Protein AF-A0A956E0J8-F1 (afdb_monomer_lite)

Structure (mmCIF, N/CA/C/O backbone):
data_AF-A0A956E0J8-F1
#
_entry.id   AF-A0A956E0J8-F1
#
loop_
_atom_site.group_PDB
_atom_site.id
_atom_site.type_symbol
_atom_site.label_atom_id
_atom_site.label_alt_id
_atom_site.label_comp_id
_atom_site.label_asym_id
_atom_site.label_entity_id
_atom_site.label_seq_id
_atom_site.pdbx_PDB_ins_code
_atom_site.Cartn_x
_atom_site.Cartn_y
_atom_site.Cartn_z
_atom_site.occupancy
_atom_site.B_iso_or_equiv
_atom_site.auth_seq_id
_atom_site.auth_comp_id
_atom_site.auth_asym_id
_atom_site.auth_atom_id
_atom_site.pdbx_PDB_model_num
ATOM 1 N N . MET A 1 1 ? 30.995 -25.160 -6.562 1.00 40.25 1 MET A N 1
ATOM 2 C CA . MET A 1 1 ? 31.158 -23.851 -5.889 1.00 40.25 1 MET A CA 1
ATOM 3 C C . MET A 1 1 ? 30.192 -22.908 -6.594 1.00 40.25 1 MET A C 1
ATOM 5 O O . MET A 1 1 ? 30.357 -22.768 -7.789 1.00 40.25 1 MET A O 1
ATOM 9 N N . GLY A 1 2 ? 29.127 -22.332 -6.053 1.00 44.62 2 GLY A N 1
ATOM 10 C CA . GLY A 1 2 ? 28.500 -22.271 -4.736 1.00 44.62 2 GLY A CA 1
ATOM 11 C C . GLY A 1 2 ? 27.375 -21.222 -4.851 1.00 44.62 2 GLY A C 1
ATOM 12 O O . GLY A 1 2 ? 27.538 -20.273 -5.611 1.00 44.62 2 GLY A O 1
ATOM 13 N N . GLY A 1 3 ? 26.268 -21.397 -4.123 1.00 39.03 3 GLY A N 1
ATOM 14 C CA . GLY A 1 3 ? 25.317 -20.319 -3.813 1.00 39.03 3 GLY A CA 1
ATOM 15 C C . GLY A 1 3 ? 24.047 -20.239 -4.664 1.00 39.03 3 GLY A C 1
ATOM 16 O O . GLY A 1 3 ? 23.977 -19.464 -5.608 1.00 39.03 3 GLY A O 1
ATOM 17 N N . SER A 1 4 ? 23.008 -20.968 -4.254 1.00 57.22 4 SER A N 1
ATOM 18 C CA . SER A 1 4 ? 21.611 -20.555 -4.428 1.00 57.22 4 SER A CA 1
ATOM 19 C C . SER A 1 4 ? 21.409 -19.230 -3.683 1.00 57.22 4 SER A C 1
ATOM 21 O O . SER A 1 4 ? 21.727 -19.171 -2.495 1.00 57.22 4 SER A O 1
AT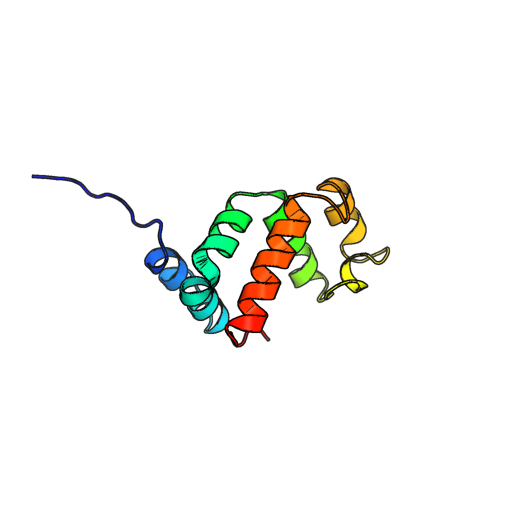OM 23 N N . GLY A 1 5 ? 20.911 -18.170 -4.318 1.00 45.66 5 GLY A N 1
ATOM 24 C CA . GLY A 1 5 ? 20.698 -16.918 -3.589 1.00 45.66 5 GLY A CA 1
ATOM 25 C C . GLY A 1 5 ? 20.015 -15.827 -4.396 1.00 45.66 5 GLY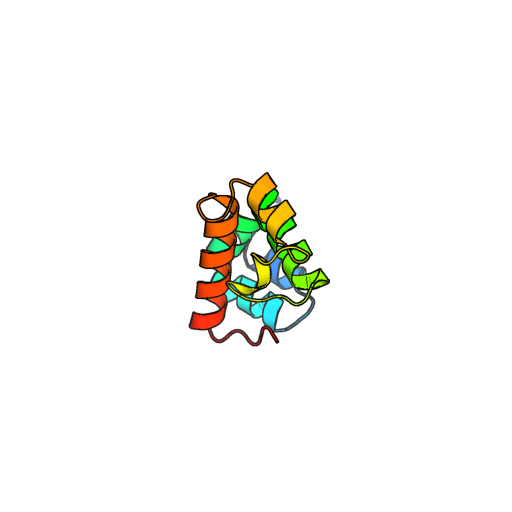 A C 1
ATOM 26 O O . GLY A 1 5 ? 20.659 -15.197 -5.225 1.00 45.66 5 GLY A O 1
ATOM 27 N N . GLY A 1 6 ? 18.738 -15.581 -4.088 1.00 46.72 6 GLY A N 1
ATOM 28 C CA . GLY A 1 6 ? 18.068 -14.319 -4.405 1.00 46.72 6 GLY A CA 1
ATOM 29 C C . GLY A 1 6 ? 16.902 -14.391 -5.387 1.00 46.72 6 GLY A C 1
ATOM 30 O O . GLY A 1 6 ? 16.819 -13.551 -6.268 1.00 46.72 6 GLY A O 1
ATOM 31 N N . SER A 1 7 ? 15.965 -15.328 -5.240 1.00 54.41 7 SER A N 1
ATOM 32 C CA . SER A 1 7 ? 14.663 -15.274 -5.934 1.00 54.41 7 SER A CA 1
ATOM 33 C C . SER A 1 7 ? 13.706 -14.255 -5.286 1.00 54.41 7 SER A C 1
ATOM 35 O O . SER A 1 7 ? 12.542 -14.552 -5.055 1.00 54.41 7 SER A O 1
ATOM 37 N N . GLY A 1 8 ? 14.214 -13.082 -4.908 1.00 60.06 8 GLY A N 1
ATOM 38 C CA . GLY A 1 8 ? 13.460 -11.999 -4.277 1.00 60.06 8 GLY A CA 1
ATOM 39 C C . GLY A 1 8 ? 13.789 -10.714 -5.014 1.00 60.06 8 GLY A C 1
ATOM 40 O O . GLY A 1 8 ? 14.746 -10.027 -4.670 1.00 60.06 8 GLY A O 1
ATOM 41 N N . GLY A 1 9 ? 13.072 -10.475 -6.100 1.00 73.81 9 GLY A N 1
ATOM 42 C CA . GLY A 1 9 ? 13.342 -9.408 -7.051 1.00 73.81 9 GLY A CA 1
ATOM 43 C C . GLY A 1 9 ? 12.167 -9.248 -8.002 1.00 73.81 9 GLY A C 1
ATOM 44 O O . GLY A 1 9 ? 11.164 -9.961 -7.895 1.00 73.81 9 GLY A O 1
ATOM 45 N N . VAL A 1 10 ? 12.326 -8.345 -8.966 1.00 82.81 10 VAL A N 1
ATOM 46 C CA . VAL A 1 10 ? 11.356 -8.119 -10.044 1.00 82.81 10 VAL A CA 1
ATOM 47 C C . VAL A 1 10 ? 10.936 -9.437 -10.699 1.00 82.81 10 VAL A C 1
ATOM 49 O O . VAL A 1 10 ? 9.745 -9.648 -10.895 1.00 82.81 10 VAL A O 1
ATOM 52 N N . GLU A 1 11 ? 11.868 -10.362 -10.963 1.00 82.88 11 GLU A N 1
ATOM 53 C CA . GLU A 1 11 ? 11.540 -11.651 -11.590 1.00 82.88 11 GLU A CA 1
ATOM 54 C C . GLU A 1 11 ? 10.605 -12.517 -10.736 1.00 82.88 11 GLU A C 1
ATOM 56 O O . GLU A 1 11 ? 9.628 -13.047 -11.250 1.00 82.88 11 GLU A O 1
ATOM 61 N N . ALA A 1 12 ? 10.835 -12.597 -9.424 1.00 84.81 12 ALA A N 1
ATOM 62 C CA . ALA A 1 12 ? 9.963 -13.359 -8.529 1.00 84.81 12 ALA A CA 1
ATOM 63 C C . ALA A 1 12 ? 8.579 -12.714 -8.375 1.00 84.81 12 ALA A C 1
ATOM 65 O O . ALA A 1 12 ? 7.578 -13.409 -8.227 1.00 84.81 12 ALA A O 1
ATOM 66 N N . CYS A 1 13 ? 8.518 -11.382 -8.432 1.00 85.06 13 CYS A N 1
ATOM 67 C CA . CYS A 1 13 ? 7.260 -10.648 -8.472 1.00 85.06 13 CYS A CA 1
ATOM 68 C C . CYS A 1 13 ? 6.483 -10.966 -9.760 1.00 85.06 13 CYS A C 1
ATOM 70 O O . CYS A 1 13 ? 5.290 -11.249 -9.697 1.00 85.06 13 CYS A O 1
ATOM 72 N N . ILE A 1 14 ? 7.163 -10.988 -10.914 1.00 86.44 14 ILE A N 1
ATOM 73 C CA . ILE A 1 14 ? 6.564 -11.355 -12.206 1.00 86.44 14 ILE A CA 1
ATOM 74 C C . ILE A 1 14 ? 6.060 -12.803 -12.187 1.00 86.44 14 ILE A C 1
ATOM 76 O O . ILE A 1 14 ? 4.954 -13.050 -12.653 1.00 86.44 14 ILE A O 1
ATOM 80 N N . ASP A 1 15 ? 6.822 -13.745 -11.624 1.00 86.62 15 ASP A N 1
ATOM 81 C CA . ASP A 1 15 ? 6.406 -15.153 -11.507 1.00 86.62 15 ASP A CA 1
ATOM 82 C C . ASP A 1 15 ? 5.158 -15.341 -10.621 1.00 86.62 15 ASP A C 1
ATOM 84 O O . ASP A 1 15 ? 4.400 -16.294 -10.806 1.00 86.62 15 ASP A O 1
ATOM 88 N N . LEU A 1 16 ? 4.934 -14.444 -9.653 1.00 83.19 16 LEU A N 1
ATOM 89 C CA . LEU A 1 16 ? 3.750 -14.442 -8.786 1.00 83.19 16 LEU A CA 1
ATOM 90 C C . LEU A 1 16 ? 2.567 -13.665 -9.376 1.00 83.19 16 LEU A C 1
ATOM 92 O O . LEU A 1 16 ? 1.441 -13.823 -8.900 1.00 83.19 16 LEU A O 1
ATOM 96 N N . ALA A 1 17 ? 2.803 -12.822 -10.380 1.00 84.69 17 ALA A N 1
ATOM 97 C CA . ALA A 1 17 ? 1.763 -12.019 -10.993 1.00 84.69 17 ALA A CA 1
ATOM 98 C C . ALA A 1 17 ? 0.786 -12.902 -11.780 1.00 84.69 17 ALA A C 1
ATOM 100 O O . ALA A 1 17 ? 1.163 -13.658 -12.673 1.00 84.69 17 ALA A O 1
ATOM 101 N N . THR A 1 18 ? -0.500 -12.773 -11.465 1.00 83.56 18 THR A N 1
ATOM 102 C CA . THR A 1 18 ? -1.579 -13.534 -12.111 1.00 83.56 18 THR A CA 1
ATOM 103 C C . THR A 1 18 ? -2.126 -12.873 -13.373 1.00 83.56 18 THR A C 1
ATOM 105 O O . THR A 1 18 ? -2.903 -13.484 -14.105 1.00 83.56 18 THR A O 1
ATOM 108 N N . ASP A 1 19 ? -1.734 -11.627 -13.624 1.00 83.88 19 ASP A N 1
ATOM 109 C CA . ASP A 1 19 ? -2.329 -10.745 -14.619 1.00 83.88 19 ASP A CA 1
ATOM 110 C C . ASP A 1 19 ? -1.314 -9.716 -15.141 1.00 83.88 19 ASP A C 1
ATOM 112 O O . ASP A 1 19 ? -0.242 -9.493 -14.569 1.00 83.88 19 ASP A O 1
ATOM 116 N N . GLU A 1 20 ? -1.659 -9.085 -16.265 1.00 84.56 20 GLU A N 1
ATOM 117 C CA . GLU A 1 20 ? -0.803 -8.113 -16.955 1.00 84.56 20 GLU A CA 1
ATOM 118 C C . GLU A 1 20 ? -0.521 -6.871 -16.096 1.00 84.56 20 GLU A C 1
ATOM 120 O O . GLU A 1 20 ? 0.553 -6.274 -16.210 1.00 84.56 20 GLU A O 1
ATOM 125 N N . CYS A 1 21 ? -1.448 -6.502 -15.203 1.00 83.19 21 CYS A N 1
ATOM 126 C CA . CYS A 1 21 ? -1.222 -5.439 -14.231 1.00 83.19 21 CYS A CA 1
ATOM 127 C C . CYS A 1 21 ? -0.146 -5.853 -13.230 1.00 83.19 21 CYS A C 1
ATOM 129 O O . CYS A 1 21 ? 0.793 -5.087 -13.030 1.00 83.19 21 CYS A O 1
ATOM 131 N N . GLY A 1 22 ? -0.225 -7.049 -12.647 1.00 83.75 22 GLY A N 1
ATOM 132 C CA . GLY A 1 22 ? 0.784 -7.572 -11.732 1.00 83.75 22 GLY A CA 1
ATOM 133 C C . GLY A 1 22 ? 2.173 -7.575 -12.368 1.00 83.75 22 GLY A C 1
ATOM 134 O O . GLY A 1 22 ? 3.105 -7.008 -11.803 1.00 83.75 22 GLY A O 1
ATOM 135 N N . VAL A 1 23 ? 2.301 -8.087 -13.597 1.00 88.62 23 VAL A N 1
ATOM 136 C CA . VAL A 1 23 ? 3.584 -8.101 -14.323 1.00 88.62 23 VAL A CA 1
ATOM 137 C C . VAL A 1 23 ? 4.103 -6.677 -14.550 1.00 88.62 23 VAL A C 1
ATOM 139 O O . VAL A 1 23 ? 5.268 -6.392 -14.273 1.00 88.62 23 VAL A O 1
ATOM 142 N N . CYS A 1 24 ? 3.248 -5.757 -15.003 1.00 88.38 24 CYS A N 1
ATOM 143 C CA . CYS A 1 24 ? 3.631 -4.362 -15.224 1.00 88.38 24 CYS A CA 1
ATOM 144 C C . CYS A 1 24 ? 4.032 -3.654 -13.921 1.00 88.38 24 CYS A C 1
ATOM 146 O O . CYS A 1 24 ? 5.041 -2.953 -13.874 1.00 88.38 24 CYS A O 1
ATOM 148 N N . SER A 1 25 ? 3.293 -3.901 -12.841 1.00 87.25 25 SER A N 1
ATOM 149 C CA . SER A 1 25 ? 3.579 -3.384 -11.501 1.00 87.25 25 SER A CA 1
ATOM 150 C C . SER A 1 25 ? 4.950 -3.850 -11.025 1.00 87.25 25 SER A C 1
ATOM 152 O O . SER A 1 25 ? 5.732 -3.053 -10.515 1.00 87.25 25 SER A O 1
ATOM 154 N N . CYS A 1 26 ? 5.278 -5.121 -11.256 1.00 89.00 26 CYS A N 1
ATOM 155 C CA . CYS A 1 26 ? 6.577 -5.685 -10.925 1.00 89.00 26 CYS A CA 1
ATOM 156 C C . CYS A 1 26 ? 7.712 -5.112 -11.778 1.00 89.00 26 CYS A C 1
ATOM 158 O O . CYS A 1 26 ? 8.818 -4.988 -11.282 1.00 89.00 26 CYS A O 1
ATOM 160 N N . VAL A 1 27 ? 7.490 -4.754 -13.043 1.00 89.31 27 VAL A N 1
ATOM 161 C CA . VAL A 1 27 ? 8.559 -4.203 -13.898 1.00 89.31 27 VAL A CA 1
ATOM 162 C C . VAL A 1 27 ? 8.768 -2.708 -13.653 1.00 89.31 27 VAL A C 1
ATOM 164 O O . VAL A 1 27 ? 9.904 -2.242 -13.590 1.00 89.31 27 VAL A O 1
ATOM 167 N N . SER A 1 28 ? 7.682 -1.947 -13.528 1.00 89.75 28 SER A N 1
ATOM 168 C CA . SER A 1 28 ? 7.723 -0.481 -13.502 1.00 89.75 28 SER A CA 1
ATOM 169 C C . SER A 1 28 ? 7.648 0.114 -12.097 1.00 89.75 28 SER A C 1
ATOM 171 O O . SER A 1 28 ? 8.155 1.211 -11.883 1.00 89.75 28 SER A O 1
ATOM 173 N N . CYS A 1 29 ? 7.051 -0.605 -11.143 1.00 90.94 29 CYS A N 1
ATOM 174 C CA . CYS A 1 29 ? 6.728 -0.111 -9.801 1.00 90.94 29 CYS A CA 1
ATOM 175 C C . CYS A 1 29 ? 7.220 -1.025 -8.675 1.00 90.94 29 CYS A C 1
ATOM 177 O O . CYS A 1 29 ? 6.698 -0.964 -7.560 1.00 90.94 29 CYS A O 1
ATOM 179 N N . TYR A 1 30 ? 8.216 -1.872 -8.956 1.00 90.00 30 TYR A N 1
ATOM 180 C CA . TYR A 1 30 ? 8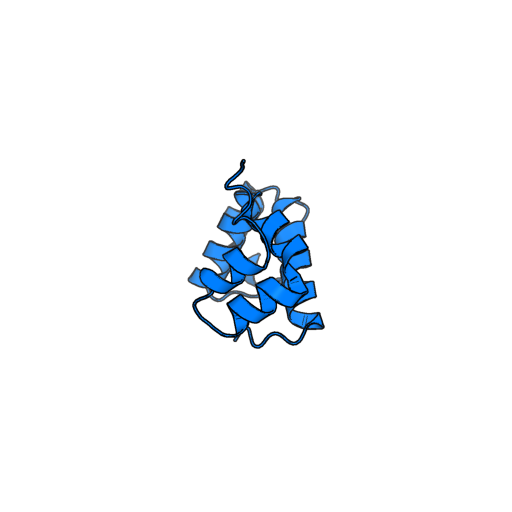.727 -2.853 -7.998 1.00 90.00 30 TYR A CA 1
ATOM 181 C C . TYR A 1 30 ? 9.139 -2.235 -6.672 1.00 90.00 30 TYR A C 1
ATOM 183 O O . TYR A 1 30 ? 8.805 -2.773 -5.631 1.00 90.00 30 TYR A O 1
ATOM 191 N N . ASP A 1 31 ? 9.856 -1.112 -6.703 1.00 89.62 31 ASP A N 1
ATOM 192 C CA . ASP A 1 31 ? 10.384 -0.478 -5.495 1.00 89.62 31 ASP A CA 1
ATOM 193 C C . ASP A 1 31 ? 9.249 -0.055 -4.553 1.00 89.62 31 ASP A C 1
ATOM 195 O O . ASP A 1 31 ? 9.259 -0.376 -3.365 1.00 89.62 31 ASP A O 1
ATOM 199 N N . GLN A 1 32 ? 8.208 0.579 -5.100 1.00 90.69 32 GLN A N 1
ATOM 200 C CA . GLN A 1 32 ? 7.025 0.983 -4.345 1.00 90.69 32 GLN A CA 1
ATOM 201 C C . GLN A 1 32 ? 6.209 -0.229 -3.886 1.00 90.69 32 GLN A C 1
ATOM 203 O O . GLN A 1 32 ? 5.644 -0.209 -2.791 1.00 90.69 32 GLN A O 1
ATOM 208 N N . LEU A 1 33 ? 6.148 -1.276 -4.711 1.00 87.75 33 LEU A N 1
ATOM 209 C CA . LEU A 1 33 ? 5.430 -2.509 -4.416 1.00 87.75 33 LEU A CA 1
ATOM 210 C C . LEU A 1 33 ? 6.118 -3.309 -3.301 1.00 87.75 33 LEU A C 1
ATOM 212 O O . LEU A 1 33 ? 5.463 -3.655 -2.327 1.00 87.75 33 LEU A O 1
ATOM 216 N N . ASP A 1 34 ? 7.428 -3.530 -3.386 1.00 89.62 34 ASP A N 1
ATOM 217 C CA . ASP A 1 34 ? 8.253 -4.178 -2.358 1.00 89.62 34 ASP A CA 1
ATOM 218 C C . ASP A 1 34 ? 8.179 -3.405 -1.038 1.00 89.62 34 ASP A C 1
ATOM 220 O O . ASP A 1 34 ? 7.864 -3.961 0.015 1.00 89.62 34 ASP A O 1
ATOM 224 N N . THR A 1 35 ? 8.327 -2.082 -1.117 1.00 89.56 35 THR A N 1
ATOM 225 C CA . THR A 1 35 ? 8.160 -1.166 0.015 1.00 89.56 35 THR A CA 1
ATOM 226 C C . THR A 1 35 ? 6.772 -1.295 0.653 1.00 89.56 35 THR A C 1
ATOM 228 O O . THR A 1 35 ? 6.649 -1.165 1.872 1.00 89.56 35 THR A O 1
ATOM 231 N N . CYS A 1 36 ? 5.723 -1.534 -0.135 1.00 89.38 36 CYS A N 1
ATOM 232 C CA . CYS A 1 36 ? 4.369 -1.747 0.368 1.00 89.38 36 CYS A CA 1
ATOM 233 C C . CYS A 1 36 ? 4.180 -3.143 0.973 1.00 89.38 36 CYS A C 1
ATOM 235 O O . CYS A 1 36 ? 3.626 -3.255 2.057 1.00 89.38 36 CYS A O 1
ATOM 237 N N . ILE A 1 37 ? 4.681 -4.200 0.331 1.00 88.81 37 ILE A N 1
ATOM 238 C CA . ILE A 1 37 ? 4.561 -5.586 0.812 1.00 88.81 37 ILE A CA 1
ATOM 239 C C . ILE A 1 37 ? 5.288 -5.776 2.152 1.00 88.81 37 ILE A C 1
ATOM 241 O O . ILE A 1 37 ? 4.850 -6.557 2.996 1.00 88.81 37 ILE A O 1
ATOM 245 N N . GLN A 1 38 ? 6.372 -5.035 2.383 1.00 89.69 38 GLN A N 1
ATOM 246 C CA . GLN A 1 38 ? 7.084 -5.024 3.664 1.00 89.69 38 GLN A CA 1
ATOM 247 C C . GLN A 1 38 ? 6.359 -4.234 4.772 1.00 89.69 38 GLN A C 1
ATOM 249 O O . GLN A 1 38 ? 6.762 -4.304 5.934 1.00 89.69 38 GLN A O 1
ATOM 254 N N . ASP A 1 39 ? 5.306 -3.479 4.445 1.00 91.12 39 ASP A N 1
ATOM 255 C CA . ASP A 1 39 ? 4.516 -2.682 5.384 1.00 91.12 39 ASP A CA 1
ATOM 256 C C . ASP A 1 39 ? 3.116 -3.292 5.529 1.00 91.12 39 ASP A C 1
ATOM 258 O O . ASP A 1 39 ? 2.259 -3.136 4.662 1.00 91.12 39 ASP A O 1
ATOM 262 N N . THR A 1 40 ? 2.870 -3.970 6.655 1.00 92.06 40 THR A N 1
ATOM 263 C CA . THR A 1 40 ? 1.582 -4.637 6.922 1.00 92.06 40 THR A CA 1
ATOM 264 C C . THR A 1 40 ? 0.395 -3.681 6.786 1.00 92.06 40 THR A C 1
ATOM 266 O O . THR A 1 40 ? -0.640 -4.048 6.239 1.00 92.06 40 THR A O 1
ATOM 269 N N . GLY A 1 41 ? 0.550 -2.422 7.203 1.00 93.12 41 GLY A N 1
ATOM 270 C CA . GLY A 1 41 ? -0.513 -1.436 7.051 1.00 93.12 41 GLY A CA 1
ATOM 271 C C . GLY A 1 41 ? -0.793 -1.086 5.591 1.00 93.12 41 GLY A C 1
ATOM 272 O O . GLY A 1 41 ? -1.939 -0.847 5.224 1.00 93.12 41 GLY A O 1
ATOM 273 N N . CYS A 1 42 ? 0.229 -1.073 4.736 1.00 92.00 42 CYS A N 1
ATOM 274 C CA . CYS A 1 42 ? 0.059 -0.874 3.302 1.00 92.00 42 CYS A CA 1
ATOM 275 C C . CYS A 1 42 ? -0.715 -2.042 2.681 1.00 92.00 42 CYS A C 1
ATOM 277 O O . CYS A 1 42 ? -1.676 -1.807 1.946 1.00 92.00 42 CYS A O 1
ATOM 279 N N . THR A 1 43 ? -0.364 -3.283 3.036 1.00 91.69 43 THR A N 1
ATOM 280 C CA . THR A 1 43 ? -1.083 -4.474 2.559 1.00 91.69 43 THR A CA 1
ATOM 281 C C . THR A 1 43 ? -2.529 -4.518 3.051 1.00 91.69 43 THR A C 1
ATOM 283 O O . THR A 1 43 ? -3.417 -4.799 2.253 1.00 91.69 43 THR A O 1
ATOM 286 N N . ASP A 1 44 ? -2.791 -4.148 4.308 1.00 93.94 44 ASP A N 1
ATOM 287 C CA . ASP A 1 44 ? -4.148 -4.109 4.870 1.00 93.94 44 ASP A CA 1
ATOM 288 C C . ASP A 1 44 ? -5.022 -3.056 4.171 1.00 93.94 44 ASP A C 1
ATOM 290 O O . ASP A 1 44 ? -6.205 -3.274 3.899 1.00 93.94 44 ASP A O 1
ATOM 294 N N . ILE A 1 45 ? -4.443 -1.889 3.863 1.00 92.25 45 ILE A N 1
ATOM 295 C CA . ILE A 1 45 ? -5.153 -0.833 3.139 1.00 92.25 45 ILE A CA 1
ATOM 296 C C . ILE A 1 45 ? -5.450 -1.286 1.705 1.00 92.25 45 ILE A C 1
ATOM 298 O O . ILE A 1 45 ? -6.570 -1.074 1.247 1.00 92.25 45 ILE A O 1
ATOM 302 N N . ILE A 1 46 ? -4.501 -1.920 1.002 1.00 89.88 46 ILE A N 1
ATOM 303 C CA . ILE A 1 46 ? -4.730 -2.444 -0.357 1.00 89.88 46 ILE A CA 1
ATOM 304 C C . ILE A 1 46 ? -5.810 -3.523 -0.358 1.00 89.88 46 ILE A C 1
ATOM 306 O O . ILE A 1 46 ? -6.716 -3.457 -1.187 1.00 89.88 46 ILE A O 1
ATOM 310 N N . ASP A 1 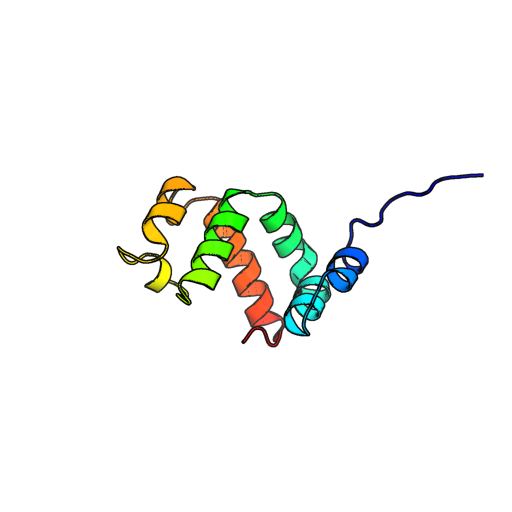47 ? -5.755 -4.473 0.573 1.00 91.06 47 ASP A N 1
ATOM 311 C CA . ASP A 1 47 ? -6.767 -5.525 0.702 1.00 91.06 47 ASP A CA 1
ATOM 312 C C . ASP A 1 47 ? -8.165 -4.927 0.917 1.00 91.06 47 ASP A C 1
ATOM 314 O O . ASP A 1 47 ? -9.128 -5.276 0.225 1.00 91.06 47 ASP A O 1
ATOM 318 N N . CYS A 1 48 ? -8.266 -3.923 1.791 1.00 92.31 48 CYS A N 1
ATOM 319 C CA . CYS A 1 48 ? -9.520 -3.217 1.998 1.00 92.31 48 CYS A CA 1
ATOM 320 C C . CYS A 1 48 ? -10.001 -2.493 0.731 1.00 92.31 48 CYS A C 1
ATOM 322 O O . CYS A 1 48 ? -11.194 -2.535 0.407 1.00 92.31 48 CYS A O 1
ATOM 324 N N . VAL A 1 49 ? -9.092 -1.827 0.012 1.00 90.56 49 VAL A N 1
ATOM 325 C CA . VAL A 1 49 ? -9.386 -1.114 -1.239 1.00 90.56 49 VAL A CA 1
ATOM 326 C C . VAL A 1 49 ? -9.922 -2.084 -2.290 1.00 90.56 49 VAL A C 1
ATOM 328 O O . VAL A 1 49 ? -10.954 -1.797 -2.893 1.00 90.56 49 VAL A O 1
ATOM 331 N N . GLN A 1 50 ? -9.284 -3.246 -2.456 1.00 87.56 50 GLN A N 1
ATOM 332 C CA . GLN A 1 50 ? -9.708 -4.289 -3.393 1.00 87.56 50 GLN A CA 1
ATOM 333 C C . GLN A 1 50 ? -11.063 -4.890 -3.005 1.00 87.56 50 GLN A C 1
ATOM 335 O O . GLN A 1 50 ? -11.941 -5.030 -3.852 1.00 87.56 50 GLN A O 1
ATOM 340 N N . THR A 1 51 ? -11.268 -5.179 -1.718 1.00 88.88 51 THR A N 1
ATOM 341 C CA . THR A 1 51 ? -12.517 -5.769 -1.215 1.00 88.88 51 THR A CA 1
ATOM 342 C C . THR A 1 51 ? -13.696 -4.802 -1.324 1.00 88.88 51 THR A C 1
ATOM 344 O O . THR A 1 51 ? -14.816 -5.201 -1.643 1.00 88.88 51 THR A O 1
ATOM 347 N N . THR A 1 52 ? -13.458 -3.516 -1.062 1.00 90.56 52 THR A N 1
ATOM 348 C CA . THR A 1 52 ? -14.503 -2.482 -1.082 1.00 90.56 52 THR A CA 1
ATOM 349 C C . THR A 1 52 ? -14.720 -1.906 -2.485 1.00 90.56 52 THR A C 1
ATOM 351 O O . THR A 1 52 ? -15.778 -1.343 -2.760 1.00 90.56 52 THR A O 1
ATOM 354 N N . GLY A 1 53 ? -13.723 -1.995 -3.370 1.00 86.94 53 GLY A N 1
ATOM 355 C CA . GLY A 1 53 ? -13.725 -1.327 -4.674 1.00 86.94 53 GLY A CA 1
ATOM 356 C C . GLY A 1 53 ? -13.712 0.203 -4.571 1.00 86.94 53 GLY A C 1
ATOM 357 O O . GLY A 1 53 ? -14.178 0.897 -5.474 1.00 86.94 53 GLY A O 1
ATOM 358 N N . CYS A 1 54 ? -13.242 0.752 -3.448 1.00 89.12 54 CYS A N 1
ATOM 359 C CA . CYS A 1 54 ? -13.144 2.196 -3.269 1.00 89.12 54 CYS A CA 1
ATOM 360 C C . CYS A 1 54 ? -11.907 2.738 -4.000 1.00 89.12 54 CYS A C 1
ATOM 362 O O . CYS A 1 54 ? -10.945 2.016 -4.234 1.00 89.12 54 CYS A O 1
ATOM 364 N N . SER A 1 55 ? -11.882 4.030 -4.327 1.00 83.62 55 SER A N 1
ATOM 365 C C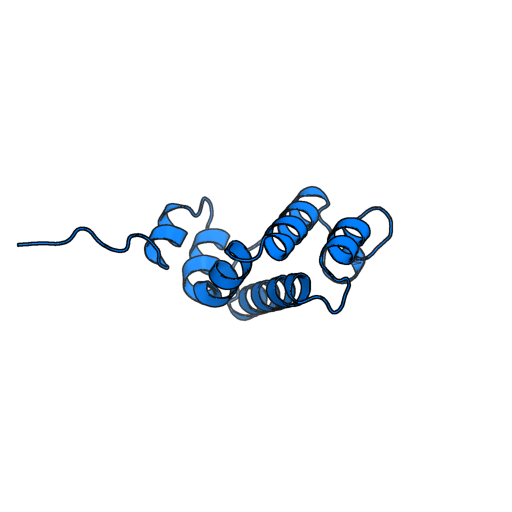A . SER A 1 55 ? -10.675 4.661 -4.873 1.00 83.62 55 SER A CA 1
ATOM 366 C C . SER A 1 55 ? -10.468 6.075 -4.334 1.00 83.62 55 SER A C 1
ATOM 368 O O . SER A 1 55 ? -11.413 6.801 -4.004 1.00 83.62 55 SER A O 1
ATOM 370 N N . GLY A 1 56 ? -9.198 6.466 -4.200 1.00 82.44 56 GLY A N 1
ATOM 371 C CA . GLY A 1 56 ? -8.803 7.790 -3.723 1.00 82.44 56 GLY A CA 1
ATOM 372 C C . GLY A 1 56 ? -9.481 8.177 -2.404 1.00 82.44 56 GLY A C 1
ATOM 373 O O . GLY A 1 56 ? -9.501 7.414 -1.439 1.00 82.44 56 GLY A O 1
ATOM 374 N N . PHE A 1 57 ? -10.071 9.375 -2.362 1.00 83.38 57 PHE A N 1
ATOM 375 C CA . PHE A 1 57 ? -10.712 9.894 -1.150 1.00 83.38 57 PHE A CA 1
ATOM 376 C C . PHE A 1 57 ? -11.967 9.108 -0.734 1.00 83.38 57 PHE A C 1
ATOM 378 O O . PHE A 1 57 ? -12.366 9.163 0.429 1.00 83.38 57 PHE A O 1
ATOM 385 N N . GLN A 1 58 ? -12.578 8.336 -1.642 1.00 88.25 58 GLN A N 1
ATOM 386 C CA . GLN A 1 58 ? -13.744 7.515 -1.302 1.00 88.25 58 GLN A CA 1
ATOM 387 C C . GLN A 1 58 ? -13.388 6.403 -0.309 1.00 88.25 58 GLN A C 1
ATOM 389 O O . GLN A 1 58 ? -14.217 6.031 0.518 1.00 88.25 58 GLN A O 1
ATOM 394 N N . CYS A 1 59 ? -12.137 5.934 -0.311 1.00 88.75 59 CYS A N 1
ATOM 395 C CA . CYS A 1 59 ? -11.664 4.955 0.666 1.00 88.75 59 CYS A CA 1
ATOM 396 C C . CYS A 1 59 ? -11.618 5.496 2.095 1.00 88.75 59 CYS A C 1
ATOM 398 O O . CYS A 1 59 ? -11.672 4.717 3.043 1.00 88.75 59 CYS A O 1
ATOM 400 N N . TYR A 1 60 ? -11.582 6.819 2.263 1.00 91.88 60 TYR A N 1
ATOM 401 C CA . TYR A 1 60 ? -11.633 7.464 3.571 1.00 91.88 60 TYR A CA 1
ATOM 402 C C . TYR A 1 60 ? -13.059 7.862 3.993 1.00 91.88 60 TYR A C 1
ATOM 404 O O . TYR A 1 60 ? -13.256 8.667 4.907 1.00 91.88 60 TYR A O 1
ATOM 412 N N . GLN A 1 61 ? -14.089 7.299 3.358 1.00 91.62 61 GLN A N 1
ATOM 413 C CA . GLN A 1 61 ? -15.458 7.441 3.841 1.00 91.62 61 GLN A CA 1
ATOM 414 C C . GLN A 1 61 ? -15.769 6.453 4.976 1.00 91.62 61 GLN A C 1
ATOM 416 O O . GLN A 1 61 ? -15.236 5.338 5.009 1.00 91.62 61 GLN A O 1
ATOM 421 N N . PRO A 1 62 ? -16.632 6.842 5.933 1.00 87.44 62 PRO A N 1
ATOM 422 C CA . PRO A 1 62 ? -17.143 5.903 6.924 1.00 87.44 62 PRO A CA 1
ATOM 423 C C . PRO A 1 62 ? -17.862 4.740 6.223 1.00 87.44 62 PRO A C 1
ATOM 425 O O . PRO A 1 62 ? -18.725 4.968 5.381 1.00 87.44 62 PRO A O 1
ATOM 428 N N . GLY A 1 63 ? -17.493 3.503 6.568 1.00 84.44 63 GLY A N 1
ATOM 429 C CA . GLY A 1 63 ? -18.026 2.281 5.947 1.00 84.44 63 GLY A CA 1
ATOM 430 C C . GLY A 1 63 ? -17.204 1.728 4.776 1.00 84.44 63 GLY A C 1
ATOM 431 O O . GLY A 1 63 ? -17.488 0.621 4.337 1.00 84.44 63 GLY A O 1
ATOM 432 N N . ALA A 1 64 ? -16.187 2.459 4.307 1.00 92.12 64 ALA A N 1
ATOM 433 C CA . ALA A 1 64 ? -15.159 1.943 3.404 1.00 92.12 64 ALA A CA 1
ATOM 434 C C . ALA A 1 64 ? -13.903 1.563 4.215 1.00 92.12 64 ALA A C 1
ATOM 436 O O . ALA A 1 64 ? -14.001 0.946 5.275 1.00 92.12 64 ALA A O 1
ATOM 437 N N . CYS A 1 65 ? -12.723 2.012 3.790 1.00 94.06 65 CYS A N 1
ATOM 438 C CA . CYS A 1 65 ? -11.447 1.682 4.423 1.00 94.06 65 CYS A CA 1
ATOM 439 C C . CYS A 1 65 ? -11.005 2.641 5.521 1.00 94.06 65 CYS A C 1
ATOM 441 O O . CYS A 1 65 ? -9.920 2.472 6.069 1.00 94.06 65 CYS A O 1
ATOM 443 N N . ARG A 1 66 ? -11.833 3.626 5.893 1.00 93.75 66 ARG A N 1
ATOM 444 C CA . ARG A 1 66 ? -11.468 4.629 6.899 1.00 93.75 66 ARG A CA 1
ATOM 445 C C . ARG A 1 66 ? -10.956 4.007 8.200 1.00 93.75 66 ARG A C 1
ATOM 447 O O . ARG A 1 66 ? -9.933 4.450 8.697 1.00 93.75 66 ARG A O 1
ATOM 454 N N . ALA A 1 67 ? -11.624 2.979 8.726 1.00 93.56 67 ALA A N 1
ATOM 455 C CA . ALA A 1 67 ? -11.204 2.336 9.972 1.00 93.56 67 ALA A CA 1
ATOM 456 C C . ALA A 1 67 ? -9.829 1.653 9.850 1.00 93.56 67 ALA A C 1
ATOM 458 O O . ALA A 1 67 ? -9.020 1.749 10.768 1.00 93.56 67 ALA A O 1
ATOM 459 N N . VAL A 1 68 ? -9.553 1.014 8.708 1.00 93.50 68 VAL A N 1
ATOM 460 C CA . VAL A 1 68 ? -8.266 0.358 8.416 1.00 93.50 68 VAL A CA 1
ATOM 461 C C . VAL A 1 68 ? -7.160 1.397 8.231 1.00 93.50 68 VAL A C 1
ATOM 463 O O . VAL A 1 68 ? -6.066 1.246 8.768 1.00 93.50 68 VAL A O 1
ATOM 466 N N . ILE A 1 69 ? -7.456 2.489 7.524 1.00 92.38 69 ILE A N 1
ATOM 467 C CA . ILE A 1 69 ? -6.533 3.611 7.327 1.00 92.38 69 ILE A CA 1
ATOM 468 C C . ILE A 1 69 ? -6.214 4.271 8.674 1.00 92.38 69 ILE A C 1
ATOM 470 O O . ILE A 1 69 ? -5.045 4.463 8.993 1.00 92.38 69 ILE A O 1
ATOM 474 N N . ASP A 1 70 ? -7.229 4.568 9.490 1.00 93.69 70 ASP A N 1
ATOM 475 C CA . ASP A 1 70 ? -7.073 5.175 10.818 1.00 93.69 70 ASP A CA 1
ATOM 476 C C . ASP A 1 70 ? -6.266 4.271 11.766 1.00 93.69 70 ASP A C 1
ATOM 478 O O . ASP A 1 70 ? -5.392 4.764 12.482 1.00 93.69 70 ASP A O 1
ATOM 482 N N . ALA A 1 71 ? -6.480 2.951 11.723 1.00 93.31 71 ALA A N 1
ATOM 483 C CA . ALA A 1 71 ? -5.703 1.979 12.497 1.00 93.31 71 ALA A CA 1
ATOM 484 C C . ALA A 1 71 ? -4.213 1.938 12.105 1.00 93.31 71 ALA A C 1
ATOM 486 O O . ALA A 1 71 ? -3.367 1.649 12.948 1.00 93.31 71 ALA A O 1
ATOM 487 N N . ASN A 1 72 ? -3.890 2.290 10.857 1.00 92.69 72 ASN A N 1
ATOM 488 C CA . ASN A 1 72 ? -2.534 2.306 10.304 1.00 92.69 72 ASN A CA 1
ATOM 489 C C . ASN A 1 72 ? -1.914 3.721 10.240 1.00 92.69 72 ASN A C 1
ATOM 491 O O . ASN A 1 72 ? -1.025 4.000 9.434 1.00 92.69 72 ASN A O 1
ATOM 495 N N . GLY A 1 73 ? -2.374 4.637 11.102 1.00 91.50 73 GLY A N 1
ATOM 496 C CA . GLY A 1 73 ? -1.818 5.992 11.240 1.00 91.50 73 GLY A CA 1
ATOM 497 C C . GLY A 1 73 ? -2.600 7.096 10.519 1.00 91.50 73 GLY A C 1
ATOM 498 O O . GLY A 1 73 ? -2.179 8.254 10.531 1.00 91.50 73 GLY A O 1
ATOM 499 N N . GLY A 1 74 ? -3.747 6.770 9.924 1.00 91.00 74 GLY A N 1
ATOM 500 C CA . GLY A 1 74 ? -4.663 7.722 9.301 1.00 91.00 74 GLY A CA 1
ATOM 501 C C . GLY A 1 74 ? -4.191 8.244 7.944 1.00 91.00 74 GLY A C 1
ATOM 502 O O . GLY A 1 74 ? -3.271 7.716 7.320 1.00 91.00 74 GLY A O 1
ATOM 503 N N . LEU A 1 75 ? -4.815 9.337 7.489 1.00 87.44 75 LEU A N 1
ATOM 504 C CA . LEU A 1 75 ? -4.522 9.962 6.186 1.00 87.44 75 LEU A CA 1
ATOM 505 C C . LEU A 1 75 ? -3.070 10.421 5.998 1.00 87.44 75 LEU A C 1
ATOM 507 O O . LEU A 1 75 ? -2.626 10.626 4.871 1.00 87.44 75 LEU A O 1
ATOM 511 N N . PHE A 1 76 ? -2.347 10.613 7.095 1.00 88.00 76 PHE A N 1
ATOM 512 C CA . PHE A 1 76 ? -0.959 11.064 7.090 1.00 88.00 76 PHE A CA 1
ATOM 513 C C . PHE A 1 76 ? 0.008 9.959 7.540 1.00 88.00 76 PHE A C 1
ATOM 515 O O . PHE A 1 76 ? 1.188 10.230 7.756 1.00 88.00 76 PHE A O 1
ATOM 522 N N . GLY A 1 77 ? -0.484 8.724 7.688 1.00 90.06 77 GLY A N 1
ATOM 523 C CA . GLY A 1 77 ? 0.315 7.563 8.057 1.00 90.06 77 GLY A CA 1
ATOM 524 C C . GLY A 1 77 ? 1.275 7.140 6.946 1.00 90.06 77 GLY A C 1
ATOM 525 O O . GLY A 1 77 ? 0.998 7.301 5.752 1.00 90.06 77 GLY A O 1
ATOM 526 N N . SER A 1 78 ? 2.407 6.555 7.339 1.00 91.69 78 SER A N 1
ATOM 527 C CA . SER A 1 78 ? 3.402 6.016 6.404 1.00 91.69 78 SER A CA 1
ATOM 528 C C . SER A 1 78 ? 2.816 4.930 5.505 1.00 91.69 78 SER A C 1
ATOM 530 O O . SER A 1 78 ? 3.120 4.905 4.316 1.00 91.69 78 SER A O 1
ATOM 532 N N . SER A 1 79 ? 1.934 4.084 6.039 1.00 92.31 79 SER A N 1
ATOM 533 C CA . SER A 1 79 ? 1.294 2.998 5.295 1.00 92.31 79 SER A CA 1
ATOM 534 C C . SER A 1 79 ? 0.437 3.520 4.143 1.00 92.31 79 SER A C 1
ATOM 536 O O . SER A 1 79 ? 0.614 3.095 3.003 1.00 92.31 79 SER A O 1
ATOM 538 N N . LEU A 1 80 ? -0.417 4.522 4.390 1.00 89.56 80 LEU A N 1
ATOM 539 C CA . LEU A 1 80 ? -1.195 5.142 3.315 1.00 89.56 80 LEU A CA 1
ATOM 540 C C . LEU A 1 80 ? -0.291 5.866 2.309 1.00 89.56 80 LEU A C 1
ATOM 542 O O . LEU A 1 80 ? -0.550 5.814 1.108 1.00 89.56 80 LEU A O 1
ATOM 546 N N . ASN A 1 81 ? 0.788 6.511 2.766 1.00 91.44 81 ASN A N 1
ATOM 547 C CA . ASN A 1 81 ? 1.743 7.147 1.859 1.00 91.44 81 ASN A CA 1
ATOM 548 C C . ASN A 1 81 ? 2.360 6.135 0.879 1.00 91.44 81 ASN A C 1
ATOM 550 O O . ASN A 1 81 ? 2.444 6.434 -0.310 1.00 91.44 81 ASN A O 1
ATOM 554 N N . ARG A 1 82 ? 2.709 4.928 1.343 1.00 91.25 82 ARG A N 1
ATOM 555 C CA . ARG A 1 82 ? 3.201 3.839 0.481 1.00 91.25 82 ARG A CA 1
ATOM 556 C C . ARG A 1 82 ? 2.156 3.411 -0.550 1.00 91.25 82 ARG A C 1
ATOM 558 O O . ARG A 1 82 ? 2.488 3.316 -1.729 1.00 91.25 82 ARG A O 1
ATOM 565 N N . VAL A 1 83 ? 0.888 3.258 -0.151 1.00 89.88 83 VAL A N 1
ATOM 566 C CA . VAL A 1 83 ? -0.215 2.959 -1.090 1.00 89.88 83 VAL A CA 1
ATOM 567 C C . VAL A 1 83 ? -0.334 4.047 -2.157 1.00 89.88 83 VAL A C 1
ATOM 569 O O . VAL A 1 83 ? -0.474 3.748 -3.342 1.00 89.88 83 VAL A O 1
ATOM 572 N N . VAL A 1 84 ? -0.242 5.318 -1.762 1.00 89.19 84 VAL A N 1
ATOM 573 C CA . VAL A 1 84 ? -0.298 6.457 -2.689 1.00 89.19 84 VAL A CA 1
ATOM 574 C C . VAL A 1 84 ? 0.902 6.465 -3.638 1.00 89.19 84 VAL A C 1
ATOM 576 O O . VAL A 1 84 ? 0.722 6.712 -4.826 1.00 89.19 84 VAL A O 1
ATOM 579 N N . GLN A 1 85 ? 2.112 6.177 -3.154 1.00 90.88 85 GLN A N 1
ATOM 580 C CA . GLN A 1 85 ? 3.318 6.063 -3.986 1.00 90.88 85 GLN A CA 1
ATOM 581 C C . GLN A 1 85 ? 3.176 4.944 -5.023 1.00 90.88 85 GLN A C 1
ATOM 583 O O . GLN A 1 85 ? 3.404 5.180 -6.209 1.00 90.88 85 GLN A O 1
ATOM 588 N N . LEU A 1 86 ? 2.725 3.759 -4.596 1.00 88.38 86 LEU A N 1
ATOM 589 C CA . LEU A 1 86 ? 2.454 2.635 -5.489 1.00 88.38 86 LEU A CA 1
ATOM 590 C C . LEU A 1 86 ? 1.396 3.009 -6.530 1.00 88.38 86 LEU A C 1
ATOM 592 O O . LEU A 1 86 ? 1.643 2.909 -7.726 1.00 88.38 86 LEU A O 1
ATOM 596 N N . THR A 1 87 ? 0.255 3.537 -6.089 1.00 86.44 87 THR A N 1
ATOM 597 C CA . THR A 1 87 ? -0.842 3.945 -6.978 1.00 86.44 87 THR A CA 1
ATOM 598 C C . THR A 1 87 ? -0.388 5.004 -7.984 1.00 86.44 87 THR A C 1
ATOM 600 O O . THR A 1 87 ? -0.725 4.928 -9.163 1.00 86.44 87 THR A O 1
ATOM 603 N N . ASN A 1 88 ? 0.405 5.990 -7.558 1.00 88.81 88 ASN A N 1
ATOM 604 C CA . ASN A 1 88 ? 0.968 6.995 -8.459 1.00 88.81 88 ASN A CA 1
ATOM 605 C C . ASN A 1 88 ? 1.903 6.373 -9.492 1.00 88.81 88 ASN A C 1
ATOM 607 O O . ASN A 1 88 ? 1.849 6.760 -10.658 1.00 88.81 88 ASN A O 1
ATOM 611 N N . CYS A 1 89 ? 2.7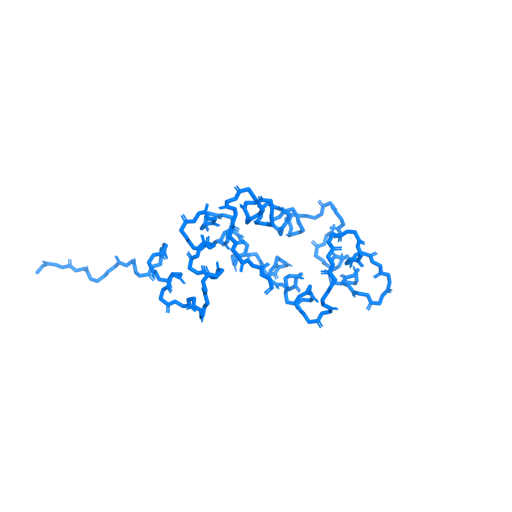36 5.415 -9.086 1.00 89.81 89 CYS A N 1
ATOM 612 C CA . CYS A 1 89 ? 3.600 4.710 -10.016 1.00 89.81 89 CYS A CA 1
ATOM 613 C C . CYS A 1 89 ? 2.784 3.929 -11.055 1.00 89.81 89 CYS A C 1
ATOM 615 O O . CYS A 1 89 ? 3.055 4.050 -12.248 1.00 89.81 89 CYS A O 1
ATOM 617 N N . LEU A 1 90 ? 1.745 3.201 -10.631 1.00 86.56 90 LEU A N 1
ATOM 618 C CA . LEU A 1 90 ? 0.878 2.440 -11.537 1.00 86.56 90 LEU A CA 1
ATOM 619 C C . LEU A 1 90 ? 0.194 3.351 -12.565 1.00 86.56 90 LEU A C 1
ATOM 621 O O . LEU A 1 90 ? 0.204 3.056 -13.761 1.00 86.56 90 LEU A O 1
ATOM 625 N N . ASN A 1 91 ? -0.314 4.503 -12.113 1.00 85.81 91 ASN A N 1
ATOM 626 C CA . ASN A 1 91 ? -0.934 5.502 -12.985 1.00 85.81 91 ASN A CA 1
ATOM 627 C C . ASN A 1 91 ? 0.060 6.135 -13.971 1.00 85.81 91 ASN A C 1
ATOM 629 O O . ASN A 1 91 ? -0.291 6.370 -15.124 1.00 85.81 91 ASN A O 1
ATOM 633 N N . GLN A 1 92 ? 1.295 6.419 -13.544 1.00 88.25 92 GLN A N 1
ATOM 634 C CA . GLN A 1 92 ? 2.320 7.011 -14.417 1.00 88.25 92 GLN A CA 1
ATOM 635 C C . GLN A 1 92 ? 2.917 6.006 -15.404 1.00 88.25 92 GLN A C 1
ATOM 637 O O . GLN A 1 92 ? 3.271 6.382 -16.519 1.00 88.25 92 GLN A O 1
ATOM 642 N N . SER A 1 93 ? 3.011 4.739 -15.006 1.00 85.75 93 SER A N 1
ATOM 643 C CA . SER A 1 93 ? 3.568 3.665 -15.834 1.00 85.75 93 SER A CA 1
ATOM 644 C C . SER A 1 93 ? 2.581 3.171 -16.894 1.00 85.75 93 SER A C 1
ATOM 646 O O . SER A 1 93 ? 2.977 2.458 -17.812 1.00 85.75 93 SER A O 1
ATOM 648 N N . GLY A 1 94 ? 1.302 3.554 -16.791 1.00 79.88 94 GLY A N 1
ATOM 649 C CA . GLY A 1 94 ? 0.256 3.116 -17.714 1.00 79.88 94 GLY A CA 1
ATOM 650 C C . GLY A 1 94 ? -0.067 1.627 -17.584 1.00 79.88 94 GLY A C 1
ATOM 651 O O . GLY A 1 94 ? -0.517 1.017 -18.553 1.00 79.88 94 GLY A O 1
ATOM 652 N N . CYS A 1 95 ? 0.179 1.036 -16.411 1.00 81.56 95 CYS A N 1
ATOM 653 C CA . CYS A 1 95 ? -0.131 -0.368 -16.177 1.00 81.56 95 CYS A CA 1
ATOM 654 C C . CYS A 1 95 ? -1.653 -0.586 -16.238 1.00 81.56 95 CYS A C 1
ATOM 656 O O . CYS A 1 95 ? -2.392 0.187 -15.621 1.00 81.56 95 CYS A O 1
ATOM 658 N N . PRO A 1 96 ? -2.144 -1.617 -16.953 1.00 72.06 96 PRO A N 1
ATOM 659 C CA . PRO A 1 96 ? -3.573 -1.868 -17.137 1.00 72.06 96 PRO A CA 1
ATOM 660 C C . PRO A 1 96 ? -4.196 -2.516 -15.889 1.00 72.06 96 PRO A C 1
ATOM 662 O O . PRO A 1 96 ? -4.715 -3.625 -15.936 1.00 72.06 96 PRO A O 1
ATOM 665 N N . CYS A 1 97 ? -4.125 -1.823 -14.757 1.00 68.44 97 CYS A N 1
ATOM 666 C CA . CYS A 1 97 ? -4.723 -2.218 -13.488 1.00 68.44 97 CYS A CA 1
ATOM 667 C C . CYS A 1 97 ? -6.178 -1.738 -13.449 1.00 68.44 97 CYS A C 1
ATOM 669 O O . CYS A 1 97 ? -6.462 -0.683 -12.881 1.00 68.44 97 CYS A O 1
ATOM 671 N N . ASN A 1 98 ? -7.063 -2.459 -14.149 1.00 53.00 98 ASN A N 1
ATOM 672 C CA . ASN A 1 98 ? -8.515 -2.229 -14.162 1.00 53.00 98 ASN A CA 1
ATOM 673 C C . ASN A 1 98 ? -9.241 -3.257 -13.300 1.00 53.00 98 ASN A C 1
ATOM 675 O O . ASN A 1 98 ? -8.991 -4.463 -13.518 1.00 53.00 98 ASN A O 1
#

Secondary structure (DSSP, 8-state):
--------SHHHHHHH--SHHHHHHHHHSHHHHHHHHT-HHHHHHHHHHHHHT--GGGGGSTTTTHHHHHHTTGGGSHHHHHHHHHHHHHHHHT----

Foldseek 3Di:
DDDDDDCDALNVQCVPDPDQLSNLLSVQVVVLVVVLVVQVLLVQLVVQCVVQVADDCRCCDPPGVVVSQVVQVHPPHPSVVSNVSSVVRSVVSVGPPD

Sequence (98 aa):
MGGSGGSGGVEACIDLATDECGVCSCVSCYDQLDTCIQDTGCTDIIDCVQTTGCSGFQCYQPGACRAVIDANGGLFGSSLNRVVQLTNCLNQSGCPCN

Radius of gyration: 14.76 Å; chains: 1; bounding box: 49×35×30 Å

pLDDT: mean 84.58, std 12.3, range [39.03, 94.06]